Protein AF-A0A958HT38-F1 (afdb_monomer)

Structure (mmCIF, N/CA/C/O backbone):
data_AF-A0A958HT38-F1
#
_entry.id   AF-A0A958HT38-F1
#
loop_
_atom_site.group_PDB
_atom_site.id
_atom_site.type_symbol
_atom_site.label_atom_id
_atom_site.label_alt_id
_atom_site.label_comp_id
_atom_site.label_asym_id
_atom_site.label_entity_id
_atom_site.label_seq_id
_atom_site.pdbx_PDB_ins_code
_atom_site.Cartn_x
_atom_site.Cartn_y
_atom_site.Cartn_z
_atom_site.occupancy
_atom_site.B_iso_or_equiv
_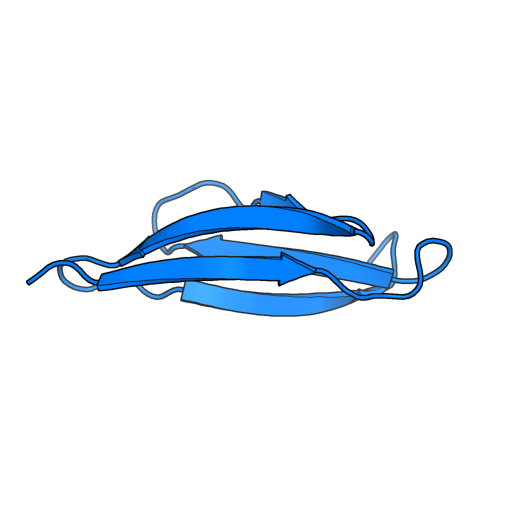atom_site.auth_seq_id
_atom_site.auth_comp_id
_atom_site.auth_asym_id
_atom_site.auth_atom_id
_atom_site.pdbx_PDB_model_num
ATOM 1 N N . MET A 1 1 ? -14.374 -0.554 17.600 1.00 82.12 1 MET A N 1
ATOM 2 C CA . MET A 1 1 ? -13.020 -1.149 17.505 1.00 82.12 1 MET A CA 1
ATOM 3 C C . MET A 1 1 ? -12.316 -0.460 16.353 1.00 82.12 1 MET A C 1
ATOM 5 O O . MET A 1 1 ? -12.968 -0.219 15.347 1.00 82.12 1 MET A O 1
ATOM 9 N N . THR A 1 2 ? -11.043 -0.112 16.511 1.00 92.38 2 THR A N 1
ATOM 10 C CA . THR A 1 2 ? -10.258 0.563 15.468 1.00 92.38 2 THR A CA 1
ATOM 11 C C . THR A 1 2 ? -9.076 -0.321 15.107 1.00 92.38 2 THR A C 1
ATOM 13 O O . THR A 1 2 ? -8.369 -0.795 15.995 1.00 92.38 2 THR A O 1
ATOM 16 N N . THR A 1 3 ? -8.870 -0.528 13.813 1.00 95.12 3 THR A N 1
ATOM 17 C CA . THR A 1 3 ? -7.756 -1.289 13.252 1.00 95.12 3 THR A CA 1
ATOM 18 C C . THR A 1 3 ? -6.826 -0.326 12.540 1.00 95.12 3 THR A C 1
ATOM 20 O O . THR A 1 3 ? -7.254 0.476 11.711 1.00 95.12 3 THR A O 1
ATOM 23 N N . LYS A 1 4 ? -5.542 -0.418 12.861 1.00 96.56 4 LYS A N 1
ATOM 24 C CA . LYS A 1 4 ? -4.488 0.366 12.231 1.00 96.56 4 LYS A CA 1
ATOM 25 C C . LYS A 1 4 ? -3.707 -0.522 11.277 1.00 96.56 4 LYS A C 1
ATOM 27 O O . LYS A 1 4 ? -3.271 -1.600 11.677 1.00 96.56 4 LYS A O 1
ATOM 32 N N . VAL A 1 5 ? -3.534 -0.072 10.040 1.00 96.69 5 VAL A N 1
ATOM 33 C CA . VAL A 1 5 ? -2.819 -0.807 8.995 1.00 96.69 5 VAL A CA 1
ATOM 34 C C . VAL A 1 5 ? -1.659 0.052 8.516 1.00 96.69 5 VAL A C 1
ATOM 36 O O . VAL A 1 5 ? -1.861 1.176 8.059 1.00 96.69 5 VAL A O 1
ATOM 39 N N . LYS A 1 6 ? -0.444 -0.487 8.630 1.00 97.44 6 LYS A N 1
ATOM 40 C CA . LYS A 1 6 ? 0.757 0.081 8.017 1.00 97.44 6 LYS A CA 1
ATOM 41 C C . LYS A 1 6 ? 0.989 -0.613 6.681 1.00 97.44 6 LYS A C 1
ATOM 43 O O . LYS A 1 6 ? 0.925 -1.839 6.613 1.00 97.44 6 LYS A O 1
ATOM 48 N N . ILE A 1 7 ? 1.221 0.177 5.644 1.00 97.44 7 ILE A N 1
ATOM 49 C CA . ILE A 1 7 ? 1.391 -0.273 4.266 1.00 97.44 7 ILE A CA 1
ATOM 50 C C . ILE A 1 7 ? 2.760 0.214 3.823 1.00 97.44 7 ILE A C 1
ATOM 52 O O . ILE A 1 7 ? 3.019 1.414 3.847 1.00 97.44 7 ILE A O 1
ATOM 56 N N . ASP A 1 8 ? 3.623 -0.717 3.445 1.00 97.81 8 ASP A N 1
ATOM 57 C CA . ASP A 1 8 ? 4.943 -0.444 2.889 1.00 97.81 8 ASP A CA 1
ATOM 58 C C . ASP A 1 8 ? 4.902 -0.867 1.414 1.00 97.81 8 ASP A C 1
ATOM 60 O O . ASP A 1 8 ? 4.672 -2.041 1.110 1.00 97.81 8 ASP A O 1
ATOM 64 N N . ALA A 1 9 ? 5.028 0.095 0.499 1.00 97.19 9 ALA A N 1
ATOM 65 C CA . ALA A 1 9 ? 4.899 -0.148 -0.931 1.00 97.19 9 ALA A CA 1
ATOM 66 C C . ALA A 1 9 ? 6.220 -0.659 -1.514 1.00 97.19 9 ALA A C 1
ATOM 68 O O . ALA A 1 9 ? 7.274 -0.044 -1.348 1.00 97.19 9 ALA A O 1
ATOM 69 N N . HIS A 1 10 ? 6.143 -1.775 -2.240 1.00 95.94 10 HIS A N 1
ATOM 70 C CA . HIS A 1 10 ? 7.248 -2.293 -3.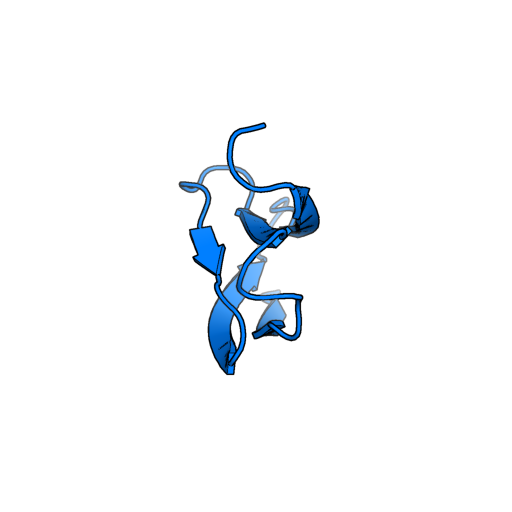034 1.00 95.94 10 HIS A CA 1
ATOM 71 C C . HIS A 1 10 ? 6.737 -2.656 -4.424 1.00 95.94 10 HIS A C 1
ATOM 73 O O . HIS A 1 10 ? 6.058 -3.666 -4.595 1.00 95.94 10 HIS A O 1
ATOM 79 N N . CYS A 1 11 ? 7.007 -1.788 -5.393 1.00 94.69 11 CYS A N 1
ATOM 80 C CA . CYS A 1 11 ? 6.494 -1.908 -6.757 1.00 94.69 11 CYS A CA 1
ATOM 81 C C . CYS A 1 11 ? 7.541 -1.412 -7.758 1.00 94.69 11 CYS A C 1
ATOM 83 O O . CYS A 1 11 ? 8.546 -0.808 -7.384 1.00 94.69 11 CYS A O 1
ATOM 85 N N . ASN A 1 12 ? 7.340 -1.663 -9.051 1.00 95.81 12 ASN A N 1
ATOM 86 C CA . ASN A 1 12 ? 8.241 -1.125 -10.063 1.00 95.81 12 ASN A CA 1
ATOM 87 C C . ASN A 1 12 ? 8.004 0.388 -10.219 1.00 95.81 12 ASN A C 1
ATOM 89 O O . ASN A 1 12 ? 6.996 0.812 -10.788 1.00 95.81 12 ASN A O 1
ATOM 93 N N . SER A 1 13 ? 8.958 1.199 -9.757 1.00 92.69 13 SER A N 1
ATOM 94 C CA . SER A 1 13 ? 8.856 2.664 -9.733 1.00 92.69 13 SER A CA 1
ATOM 95 C C . SER A 1 13 ? 8.765 3.330 -11.109 1.00 92.69 13 SER A C 1
ATOM 97 O O . SER A 1 13 ? 8.429 4.510 -11.184 1.00 92.69 13 SER A O 1
ATOM 99 N N . GLU A 1 14 ? 9.012 2.621 -12.207 1.00 94.12 14 GLU A N 1
ATOM 100 C CA . GLU A 1 14 ? 8.877 3.167 -13.562 1.00 94.12 14 GLU A CA 1
ATOM 101 C C . GLU A 1 14 ? 7.510 2.860 -14.180 1.00 94.12 14 GLU A C 1
ATOM 103 O O . GLU A 1 14 ? 7.014 3.636 -14.995 1.00 94.12 14 GLU A O 1
ATOM 108 N N . THR A 1 15 ? 6.878 1.750 -13.788 1.00 96.62 15 THR A N 1
ATOM 109 C CA . THR A 1 15 ? 5.718 1.195 -14.511 1.00 96.62 15 THR A CA 1
ATOM 110 C C . THR A 1 15 ? 4.460 1.054 -13.663 1.00 96.62 15 THR A C 1
ATOM 112 O O . THR A 1 15 ? 3.361 1.068 -14.217 1.00 96.62 15 THR A O 1
ATOM 115 N N . THR A 1 16 ? 4.588 0.977 -12.339 1.00 98.00 16 THR A N 1
ATOM 116 C CA . THR A 1 16 ? 3.484 0.690 -11.410 1.00 98.00 16 THR A CA 1
ATOM 117 C C . THR A 1 16 ? 3.477 1.624 -10.202 1.00 98.00 16 THR A C 1
ATOM 119 O O . THR A 1 16 ? 4.490 2.232 -9.864 1.00 98.00 16 THR A O 1
ATOM 122 N N . GLU A 1 17 ? 2.325 1.739 -9.554 1.00 97.19 17 GLU A N 1
ATOM 123 C CA . GLU A 1 17 ? 2.112 2.471 -8.303 1.00 97.19 17 GLU A CA 1
ATOM 124 C C . GLU A 1 17 ? 1.116 1.714 -7.415 1.00 97.19 17 GLU A C 1
ATOM 126 O O . GLU A 1 17 ? 0.299 0.933 -7.910 1.00 97.19 17 GLU A O 1
ATOM 131 N N . VAL A 1 18 ? 1.155 1.952 -6.104 1.00 97.81 18 VAL A N 1
ATOM 132 C CA . VAL A 1 18 ? 0.214 1.346 -5.155 1.00 97.81 18 VAL A CA 1
ATOM 133 C C . VAL A 1 18 ? -0.868 2.357 -4.793 1.00 97.81 18 VAL A C 1
ATOM 135 O O . VAL A 1 18 ? -0.583 3.395 -4.201 1.00 97.81 18 VAL A O 1
ATOM 138 N N . ARG A 1 19 ? -2.127 2.046 -5.102 1.00 97.12 19 ARG A N 1
ATOM 139 C CA . ARG A 1 19 ? -3.295 2.831 -4.686 1.00 97.12 19 ARG A CA 1
ATOM 140 C C . ARG A 1 19 ? -3.874 2.262 -3.399 1.00 97.12 19 ARG A C 1
ATOM 142 O O . ARG A 1 19 ? -4.206 1.077 -3.316 1.00 97.12 19 ARG A O 1
ATOM 149 N N . VAL A 1 20 ? -4.013 3.124 -2.401 1.00 97.50 20 VAL A N 1
ATOM 150 C CA . VAL A 1 20 ? -4.631 2.833 -1.110 1.00 97.50 20 VAL A CA 1
ATOM 151 C 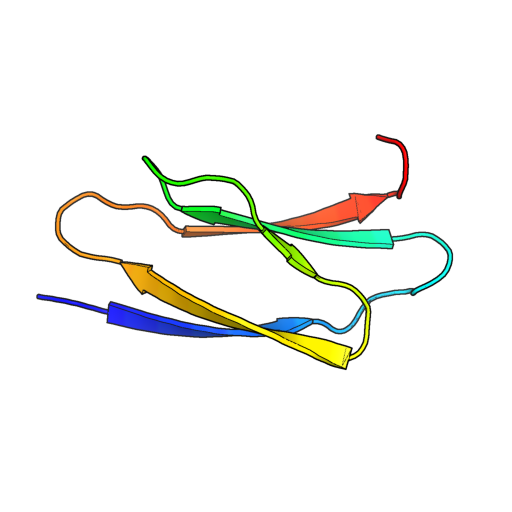C . VAL A 1 20 ? -5.910 3.650 -1.003 1.00 97.50 20 VAL A C 1
ATOM 153 O O . VAL A 1 20 ? -5.884 4.880 -0.955 1.00 97.50 20 VAL A O 1
ATOM 156 N N . LYS A 1 21 ? -7.045 2.958 -0.941 1.00 96.81 21 LYS A N 1
ATOM 157 C CA . LYS A 1 21 ? -8.365 3.575 -0.846 1.00 96.81 21 LYS A CA 1
ATOM 158 C C . LYS A 1 21 ? -9.043 3.179 0.452 1.00 96.81 21 LYS A C 1
ATOM 160 O O . LYS A 1 21 ? -9.319 2.003 0.679 1.00 96.81 21 LYS A O 1
ATOM 165 N N . VAL A 1 22 ? -9.356 4.176 1.272 1.00 96.38 22 VAL A N 1
ATOM 166 C CA . VAL A 1 22 ? -10.192 4.019 2.464 1.00 96.38 22 VAL A CA 1
ATOM 167 C C . VAL A 1 22 ? -11.574 4.587 2.151 1.00 96.38 22 VAL A C 1
ATOM 169 O O . VAL A 1 22 ? -11.696 5.701 1.642 1.00 96.38 22 VAL A O 1
ATOM 172 N N . SER A 1 23 ? -12.639 3.826 2.398 1.00 94.75 23 SER A N 1
ATOM 173 C CA . SER A 1 23 ? -14.002 4.286 2.100 1.00 94.75 23 SER A CA 1
ATOM 174 C C . SER A 1 23 ? -14.335 5.584 2.852 1.00 94.75 23 SER A C 1
ATOM 176 O O . SER A 1 23 ? -14.281 5.617 4.083 1.00 94.75 23 SER A O 1
ATOM 178 N N . GLY A 1 24 ? -14.729 6.626 2.118 1.00 90.62 24 GLY A N 1
ATOM 179 C CA . GLY A 1 24 ? -15.040 7.945 2.681 1.00 90.62 24 GLY A CA 1
ATOM 180 C C . GLY A 1 24 ? -13.835 8.880 2.825 1.00 90.62 24 GLY A C 1
ATOM 181 O O . GLY A 1 24 ? -14.005 9.993 3.314 1.00 90.62 24 GLY A O 1
ATOM 182 N N . GLU A 1 25 ? -12.647 8.462 2.385 1.00 92.88 25 GLU A N 1
ATOM 183 C CA . GLU A 1 25 ? -11.442 9.294 2.325 1.00 92.88 25 GLU A CA 1
ATOM 184 C C . GLU A 1 25 ? -10.940 9.440 0.884 1.00 92.88 25 GLU A C 1
ATOM 186 O O . GLU A 1 25 ? -11.399 8.756 -0.036 1.00 92.88 25 GLU A O 1
ATOM 191 N N . ASN A 1 26 ? -9.984 10.350 0.697 1.00 93.44 26 ASN A N 1
ATOM 192 C CA . ASN A 1 26 ? -9.274 10.475 -0.568 1.00 93.44 26 ASN A CA 1
ATOM 193 C C . ASN A 1 26 ? -8.332 9.285 -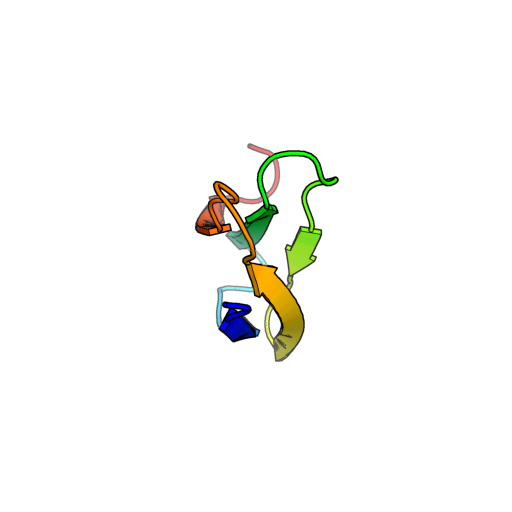0.769 1.00 93.44 26 ASN A C 1
ATOM 195 O O . ASN A 1 26 ? -7.766 8.745 0.182 1.00 93.44 26 ASN A O 1
ATOM 199 N N . GLU A 1 27 ? -8.161 8.897 -2.027 1.00 95.31 27 GLU A N 1
ATOM 200 C CA . GLU A 1 27 ? -7.182 7.889 -2.416 1.00 95.31 27 GLU A CA 1
ATOM 201 C C . GLU A 1 27 ? -5.757 8.398 -2.160 1.00 95.31 27 GLU A C 1
ATOM 203 O O . GLU A 1 27 ? -5.449 9.566 -2.4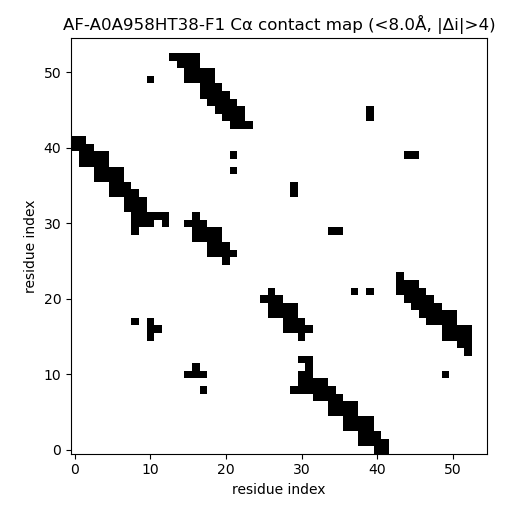05 1.00 95.31 27 GLU A O 1
ATOM 208 N N . GLN A 1 28 ? -4.898 7.512 -1.664 1.00 96.38 28 GLN A N 1
ATOM 209 C CA . GLN A 1 28 ? -3.467 7.749 -1.513 1.00 96.38 28 GLN A CA 1
ATOM 210 C C . GLN A 1 28 ? -2.723 6.905 -2.544 1.00 96.38 28 GLN A C 1
ATOM 212 O O . GLN A 1 28 ? -3.032 5.727 -2.723 1.00 96.38 28 GLN A O 1
ATOM 217 N N . ILE A 1 29 ? -1.739 7.502 -3.210 1.00 97.25 29 ILE A N 1
ATOM 218 C CA . ILE A 1 29 ? -0.870 6.813 -4.163 1.00 97.25 29 ILE A CA 1
ATOM 219 C C . ILE A 1 29 ? 0.515 6.736 -3.534 1.00 97.25 29 ILE A C 1
ATOM 221 O O . ILE A 1 29 ? 1.064 7.767 -3.154 1.00 97.25 29 ILE A O 1
ATOM 225 N N . LEU A 1 30 ? 1.055 5.526 -3.426 1.00 97.44 30 LEU A N 1
ATOM 226 C CA . LEU A 1 30 ? 2.391 5.254 -2.913 1.00 97.44 30 LEU A CA 1
ATOM 227 C C . LEU A 1 30 ? 3.295 4.771 -4.045 1.00 97.44 30 LEU A C 1
ATOM 229 O O . LEU A 1 30 ? 2.913 3.919 -4.854 1.00 97.44 30 LEU A O 1
ATOM 233 N N . GLN A 1 31 ? 4.502 5.320 -4.081 1.00 97.56 31 GLN A N 1
ATOM 234 C CA . GLN A 1 31 ? 5.594 4.890 -4.944 1.00 97.56 31 GLN A CA 1
ATOM 235 C C . GLN A 1 31 ? 6.459 3.832 -4.248 1.00 97.56 31 GLN A C 1
ATOM 237 O O . GLN A 1 31 ? 6.305 3.557 -3.058 1.00 97.56 31 GLN A O 1
ATOM 242 N N . ASP A 1 32 ? 7.380 3.221 -4.993 1.00 97.81 32 ASP A N 1
ATOM 243 C CA . ASP A 1 32 ? 8.328 2.259 -4.427 1.00 97.81 32 ASP A CA 1
ATOM 244 C C . ASP A 1 32 ? 9.113 2.857 -3.251 1.00 97.81 32 ASP A C 1
ATOM 246 O O . ASP A 1 32 ? 9.661 3.958 -3.343 1.00 97.81 32 ASP A O 1
ATOM 250 N N . GLY A 1 33 ? 9.150 2.123 -2.140 1.00 97.31 33 GLY A N 1
ATOM 251 C CA . GLY A 1 33 ? 9.808 2.543 -0.905 1.00 97.31 33 GLY A CA 1
ATOM 252 C C . GLY A 1 33 ? 9.010 3.534 -0.052 1.00 97.31 33 GLY A C 1
ATOM 253 O O . GLY A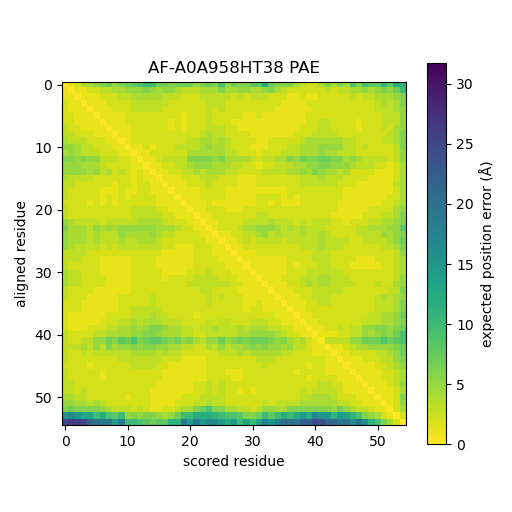 1 33 ? 9.438 3.840 1.063 1.00 97.31 33 GLY A O 1
ATOM 254 N N . GLU A 1 34 ? 7.857 4.023 -0.518 1.00 98.00 34 GLU A N 1
ATOM 255 C CA . GLU A 1 34 ? 6.965 4.849 0.295 1.00 98.00 34 GLU A CA 1
ATOM 256 C C . GLU A 1 34 ? 6.099 3.997 1.227 1.00 98.00 34 GLU A C 1
ATOM 258 O O . GLU A 1 34 ? 5.868 2.803 1.020 1.00 98.00 34 GLU A O 1
ATOM 263 N N . SER A 1 35 ? 5.601 4.625 2.290 1.00 97.50 35 SER A N 1
ATOM 264 C CA . SER A 1 35 ? 4.727 3.964 3.254 1.00 97.50 35 SER A CA 1
ATOM 265 C C . SER A 1 35 ? 3.597 4.878 3.701 1.00 97.50 35 SER A C 1
ATOM 267 O O . SER A 1 35 ? 3.740 6.101 3.728 1.00 97.50 35 SER A O 1
ATOM 269 N N . ALA A 1 36 ? 2.476 4.267 4.074 1.00 96.88 36 ALA A N 1
ATOM 270 C CA . ALA A 1 36 ? 1.339 4.949 4.673 1.00 96.88 36 ALA A CA 1
ATOM 271 C C . ALA A 1 36 ? 0.824 4.192 5.893 1.00 96.88 36 ALA A C 1
ATOM 273 O O . ALA A 1 36 ? 0.946 2.971 6.009 1.00 96.88 36 ALA A O 1
ATOM 274 N N . GLU A 1 37 ? 0.190 4.934 6.793 1.00 97.44 37 GLU A N 1
ATOM 275 C CA . GLU A 1 37 ? -0.569 4.378 7.903 1.00 97.44 37 GLU A CA 1
ATOM 276 C C . GLU A 1 37 ? -2.021 4.832 7.775 1.00 97.44 37 GLU A C 1
ATOM 278 O O . GLU A 1 37 ? -2.311 6.027 7.720 1.00 97.44 37 GLU A O 1
ATOM 283 N N . VAL A 1 38 ? -2.936 3.867 7.714 1.00 96.00 38 VAL A N 1
ATOM 284 C CA . VAL A 1 38 ? -4.374 4.112 7.575 1.00 96.00 38 VAL A CA 1
ATOM 285 C C . VAL A 1 38 ? -5.145 3.427 8.692 1.00 96.00 38 VAL A C 1
ATOM 287 O O . VAL A 1 38 ? -4.700 2.438 9.283 1.00 96.00 38 VAL A O 1
ATOM 290 N N . HIS A 1 39 ? -6.327 3.960 8.985 1.00 94.75 39 HIS A N 1
ATOM 291 C CA . HIS A 1 39 ? -7.174 3.478 10.066 1.00 94.75 39 HIS A CA 1
ATOM 292 C C . HIS A 1 39 ? -8.532 3.046 9.516 1.00 94.75 39 HIS A C 1
ATOM 294 O O . HIS A 1 39 ? -9.241 3.833 8.891 1.00 94.75 39 HIS A O 1
ATOM 300 N N . ALA A 1 40 ? -8.912 1.803 9.801 1.00 93.06 40 ALA A N 1
ATOM 301 C CA . ALA A 1 40 ? -10.270 1.319 9.614 1.00 93.06 40 ALA A CA 1
ATOM 302 C C . ALA A 1 40 ? -10.990 1.311 10.962 1.00 93.06 40 ALA A C 1
ATOM 304 O O . ALA A 1 40 ? -10.511 0.750 11.949 1.00 93.06 40 ALA A O 1
ATOM 305 N N . TYR A 1 41 ? -12.150 1.943 11.003 1.00 93.69 41 TYR A N 1
ATOM 306 C CA . TYR A 1 41 ? -13.079 1.899 12.121 1.00 93.69 41 TYR A CA 1
ATOM 307 C C . TYR A 1 41 ? -14.503 1.913 11.568 1.00 93.69 41 TYR A C 1
ATOM 309 O O . TYR A 1 41 ? -14.715 2.309 10.419 1.00 93.69 41 TYR A O 1
ATOM 317 N N . ASP A 1 42 ? -15.454 1.460 12.381 1.00 91.00 42 ASP A N 1
ATOM 318 C CA . ASP A 1 42 ? -16.848 1.248 11.981 1.00 91.00 42 ASP A CA 1
ATOM 319 C C . ASP A 1 42 ? -16.932 0.381 10.707 1.00 91.00 42 ASP A C 1
ATOM 321 O O . ASP A 1 42 ? -16.301 -0.675 10.652 1.00 91.00 42 ASP A O 1
ATOM 325 N N . ASP A 1 43 ? -17.656 0.833 9.679 1.00 90.94 43 ASP A N 1
ATOM 326 C CA . ASP A 1 43 ? -17.857 0.116 8.411 1.00 90.94 43 ASP A CA 1
ATOM 327 C C . ASP A 1 43 ? -16.823 0.482 7.326 1.00 90.94 43 ASP A C 1
ATOM 329 O O . ASP A 1 43 ? -17.054 0.275 6.130 1.00 90.94 43 ASP A O 1
ATOM 333 N N . ARG A 1 44 ? -15.681 1.075 7.708 1.00 94.12 44 ARG A N 1
ATOM 334 C CA . ARG A 1 44 ? -14.677 1.517 6.733 1.00 94.12 44 ARG A CA 1
ATOM 335 C C . ARG A 1 44 ? -13.888 0.355 6.140 1.00 94.12 44 ARG A C 1
ATOM 337 O O . ARG A 1 44 ? -13.331 -0.472 6.859 1.00 94.12 44 ARG A O 1
ATOM 344 N N . VAL A 1 45 ? -13.755 0.367 4.816 1.00 95.12 45 VAL A N 1
ATOM 345 C CA . VAL A 1 45 ? -13.003 -0.634 4.049 1.00 95.12 45 VAL A CA 1
ATOM 346 C C . VAL A 1 45 ? -11.710 -0.021 3.526 1.00 95.12 45 VAL A C 1
ATOM 348 O O . VAL A 1 45 ? -11.734 1.070 2.955 1.00 95.12 45 VAL A O 1
ATOM 351 N N . ILE A 1 46 ? -10.600 -0.741 3.700 1.00 96.31 46 ILE A N 1
ATOM 352 C CA . ILE A 1 46 ? -9.302 -0.420 3.099 1.00 96.31 46 ILE A CA 1
ATOM 353 C C . ILE A 1 46 ? -9.094 -1.352 1.904 1.00 96.31 46 ILE A C 1
ATOM 355 O O . ILE A 1 46 ? -9.146 -2.573 2.051 1.00 96.31 46 ILE A O 1
ATOM 359 N N . VAL A 1 47 ? -8.840 -0.778 0.733 1.00 96.88 47 VAL A N 1
ATOM 360 C CA . VAL A 1 47 ? -8.486 -1.498 -0.494 1.00 96.88 47 VAL A CA 1
ATOM 361 C C . VAL A 1 47 ? -7.089 -1.063 -0.916 1.00 96.88 47 VAL A C 1
ATOM 363 O O . VAL A 1 47 ? -6.810 0.132 -0.979 1.00 96.88 47 VAL A O 1
ATOM 366 N N . ILE A 1 48 ? -6.219 -2.031 -1.193 1.00 97.12 48 ILE A N 1
ATOM 367 C CA . ILE A 1 48 ? -4.831 -1.809 -1.612 1.00 97.12 48 ILE A C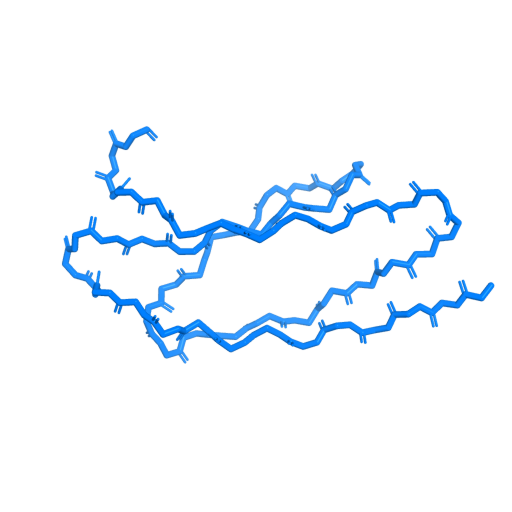A 1
ATOM 368 C C . ILE A 1 48 ? -4.632 -2.532 -2.941 1.00 97.12 48 ILE A C 1
ATOM 370 O O . ILE A 1 48 ? -4.957 -3.718 -3.040 1.00 97.12 48 ILE A O 1
ATOM 374 N N . GLN A 1 49 ? -4.143 -1.825 -3.958 1.00 97.12 49 GLN A N 1
ATOM 375 C CA . GLN A 1 49 ? -3.942 -2.367 -5.303 1.00 97.12 49 GLN A CA 1
ATOM 376 C C . GLN A 1 49 ? -2.667 -1.805 -5.926 1.00 97.12 49 GLN A C 1
ATOM 378 O O . GLN A 1 49 ? -2.450 -0.600 -5.898 1.00 97.12 49 GLN A O 1
ATOM 383 N N . GLU A 1 50 ? -1.858 -2.667 -6.532 1.00 96.81 50 GLU A N 1
ATOM 384 C CA . GLU A 1 50 ? -0.800 -2.247 -7.450 1.00 96.81 50 GLU A CA 1
ATOM 385 C C . GLU A 1 50 ? -1.396 -2.095 -8.855 1.00 96.81 50 GLU A C 1
ATOM 387 O O . GLU A 1 50 ? -2.080 -2.998 -9.344 1.00 96.81 50 GLU A O 1
ATOM 392 N N . VAL A 1 51 ? -1.179 -0.943 -9.489 1.00 97.25 51 VAL A N 1
ATOM 393 C CA . VAL A 1 51 ? -1.741 -0.605 -10.804 1.00 97.25 51 VAL A CA 1
ATOM 394 C C . VAL A 1 51 ? -0.685 0.041 -11.709 1.00 97.25 51 VAL A C 1
ATOM 396 O O . VAL A 1 51 ? 0.264 0.637 -11.199 1.00 97.25 51 VAL A O 1
ATOM 399 N N . PRO A 1 52 ? -0.819 -0.033 -13.047 1.00 97.00 52 PRO A N 1
ATOM 400 C CA . PRO A 1 52 ? 0.098 0.650 -13.953 1.00 97.00 52 PRO A CA 1
ATOM 401 C C . PRO A 1 52 ? -0.043 2.175 -13.873 1.00 97.00 52 PRO A C 1
ATOM 403 O O . PRO A 1 52 ? -1.160 2.701 -13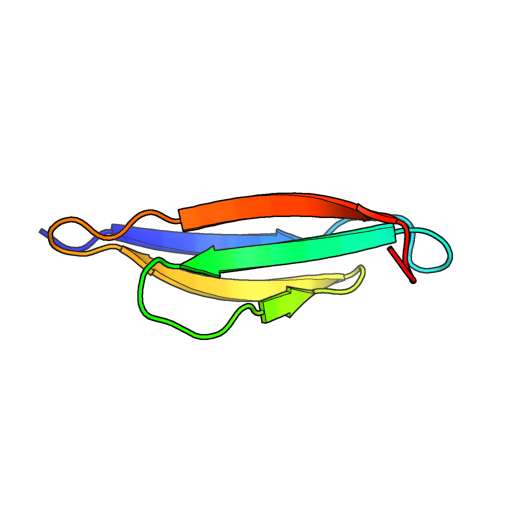.799 1.00 97.00 52 PRO A O 1
ATOM 406 N N . LYS A 1 53 ? 1.076 2.894 -13.979 1.00 92.69 53 LYS A N 1
ATOM 407 C CA . LYS A 1 53 ? 1.080 4.363 -14.030 1.00 92.69 53 LYS A CA 1
ATOM 408 C C . LYS A 1 53 ? 0.372 4.864 -15.289 1.00 92.69 53 LYS A C 1
ATOM 410 O O . LYS A 1 53 ? 0.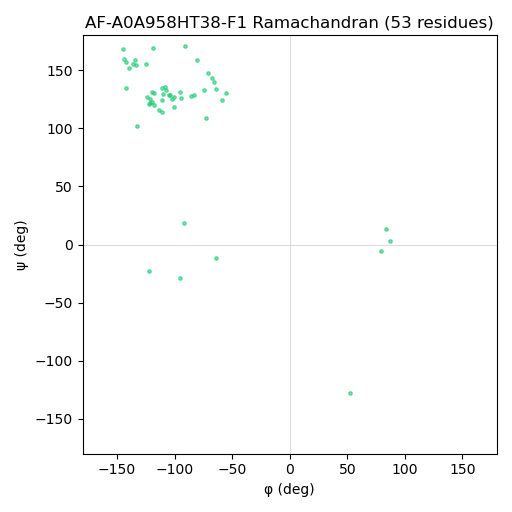635 4.384 -16.388 1.00 92.69 53 LYS A O 1
ATOM 415 N N . GLY A 1 54 ? -0.500 5.859 -15.132 1.00 79.81 54 GLY A N 1
ATOM 416 C CA . GLY A 1 54 ? -1.255 6.448 -16.245 1.00 79.81 54 GLY A CA 1
ATOM 417 C C . GLY A 1 54 ? -2.532 5.694 -16.640 1.00 79.81 54 GLY A C 1
ATOM 418 O O . GLY A 1 54 ? -3.076 5.983 -17.705 1.00 79.81 54 GLY A O 1
ATOM 419 N N . SER A 1 55 ? -2.994 4.761 -15.795 1.00 57.66 55 SER A N 1
ATOM 420 C CA . SER A 1 55 ? -4.303 4.091 -15.911 1.00 57.66 55 SER A CA 1
ATOM 421 C C . SER A 1 55 ? -5.429 4.882 -15.253 1.00 57.66 55 SER A C 1
ATOM 423 O O . SER A 1 55 ? -5.214 5.373 -14.113 1.00 57.66 55 SER A O 1
#

pLDDT: mean 94.57, std 6.06, range [57.66, 98.0]

Nearest PDB structures (foldseek):
  8g04-assembly1_B  TM=4.442E-01  e=3.345E+00  Homo sapiens

Secondary structure (DSSP, 8-state):
-EEEEEEE----TTTEEEEEEETTS--EEE-TT-EEEEEEETT--EEEEEEETT-

Mean predicted aligned error: 2.87 Å

Sequence (55 aa):
MTTKVKIDAHCNSETTEVRVKVSGENEQILQDGESAEVHAYDDRVIVIQEVPKGS

Solvent-accessible surface area (backbone atoms only — not comparable to full-atom values): 3377 Å² total; per-residue (Å²): 120,75,47,77,47,79,47,76,37,82,54,53,71,90,55,31,35,35,41,38,38,40,65,95,57,76,73,43,79,36,46,50,79,34,70,50,76,49,75,34,45,86,92,42,48,79,46,78,46,79,44,59,67,95,116

Radius of gyration: 11.72 Å; Cα contacts (8 Å, |Δi|>4): 112; chains: 1; bounding box: 28×13×34 Å

Foldseek 3Di:
DKDKDKDFDADDQVWKWKWKDKPPDDIDIHGHRDMDMDMDDDPIDIDIDIDTPPD